Protein AF-A0A060BM95-F1 (afdb_monomer_lite)

pLDDT: mean 94.89, std 6.92, range [53.84, 98.56]

Radius of gyration: 15.39 Å; chains: 1; bounding box: 35×21×46 Å

Organism: NCBI:txid155900

Sequence (80 aa):
MTGSLRYIAKYGLEVMIAVCRFWCQRVSFSTPKQSYVILGVTGPNEYENNVDNNWYTNYSCVQCLKNSLKYLKLVAEKYP

Structure (mmCIF, N/CA/C/O backbone):
data_AF-A0A060BM95-F1
#
_entry.id   AF-A0A060BM95-F1
#
loop_
_atom_site.group_PDB
_atom_site.id
_atom_site.type_symbol
_atom_site.label_atom_id
_atom_site.label_alt_id
_atom_site.label_comp_id
_atom_site.label_asym_id
_atom_site.label_entity_id
_atom_site.label_seq_id
_atom_site.pdbx_PDB_ins_code
_atom_site.Cartn_x
_atom_site.Cartn_y
_atom_site.Cartn_z
_atom_site.occupancy
_atom_site.B_iso_or_equiv
_atom_site.auth_seq_id
_atom_site.auth_comp_id
_atom_site.auth_asym_id
_atom_site.auth_atom_id
_atom_site.pdbx_PDB_model_num
ATOM 1 N N . MET A 1 1 ? 15.233 13.934 -10.955 1.00 53.84 1 MET A N 1
ATOM 2 C CA . MET A 1 1 ? 14.932 12.538 -11.360 1.00 53.84 1 MET A CA 1
ATOM 3 C C . MET A 1 1 ? 15.351 12.356 -12.811 1.00 53.84 1 MET A C 1
ATOM 5 O O . MET A 1 1 ? 15.133 13.271 -13.588 1.00 53.84 1 MET A O 1
ATOM 9 N N . THR A 1 2 ? 15.949 11.220 -13.177 1.00 78.62 2 THR A N 1
ATOM 10 C CA . THR A 1 2 ? 16.573 10.986 -14.500 1.00 78.62 2 THR A CA 1
ATOM 11 C C . THR A 1 2 ? 15.585 10.744 -15.651 1.00 78.62 2 THR A C 1
ATOM 13 O O . THR A 1 2 ? 16.006 10.671 -16.799 1.00 78.62 2 THR A O 1
ATOM 16 N N . GLY A 1 3 ? 14.280 10.596 -15.376 1.00 73.50 3 GLY A N 1
ATOM 17 C CA . GLY A 1 3 ? 13.227 10.487 -16.400 1.00 73.50 3 GLY A CA 1
ATOM 18 C C . GLY A 1 3 ? 13.286 9.235 -17.290 1.00 73.50 3 GLY A C 1
ATOM 19 O O . GLY A 1 3 ? 12.553 9.150 -18.273 1.00 73.50 3 GLY A O 1
ATOM 20 N N . SER A 1 4 ? 14.144 8.258 -16.975 1.00 85.31 4 SER A N 1
ATOM 21 C CA . SER A 1 4 ? 14.404 7.108 -17.847 1.00 85.31 4 SER A CA 1
ATOM 22 C C . SER A 1 4 ? 13.271 6.078 -17.811 1.00 85.31 4 SER A C 1
ATOM 24 O O . SER A 1 4 ? 13.284 5.129 -17.023 1.00 85.31 4 SER A O 1
ATOM 26 N N . LEU A 1 5 ? 12.298 6.233 -18.713 1.00 89.06 5 LEU A N 1
ATOM 27 C CA . LEU A 1 5 ? 11.206 5.269 -18.886 1.00 89.06 5 LEU A CA 1
ATOM 28 C C . LEU A 1 5 ? 11.720 3.879 -19.293 1.00 89.06 5 LEU A C 1
ATOM 30 O O . LEU A 1 5 ? 11.165 2.874 -18.864 1.00 89.06 5 LEU A O 1
ATOM 34 N N . ARG A 1 6 ? 12.827 3.815 -20.046 1.00 90.81 6 ARG A N 1
ATOM 35 C CA . ARG A 1 6 ? 13.476 2.556 -20.441 1.00 90.81 6 ARG A CA 1
ATOM 36 C C . ARG A 1 6 ? 13.901 1.723 -19.230 1.00 90.81 6 ARG A C 1
ATOM 38 O O . ARG A 1 6 ? 13.757 0.505 -19.246 1.00 90.81 6 ARG A O 1
ATOM 45 N N . TYR A 1 7 ? 14.417 2.368 -18.183 1.00 92.19 7 TYR A N 1
ATOM 46 C CA . TYR A 1 7 ? 14.791 1.675 -16.950 1.00 92.19 7 TYR A CA 1
ATOM 47 C C . TYR A 1 7 ? 13.558 1.159 -16.203 1.00 92.19 7 TYR A C 1
ATOM 49 O O . TYR A 1 7 ? 13.539 0.017 -15.751 1.00 92.19 7 TYR A O 1
ATOM 57 N N . ILE A 1 8 ? 12.506 1.980 -16.118 1.00 92.12 8 ILE A N 1
ATOM 58 C CA . ILE A 1 8 ? 11.245 1.590 -15.475 1.00 92.12 8 ILE A CA 1
ATOM 59 C C . ILE A 1 8 ? 10.627 0.387 -16.192 1.00 92.12 8 ILE A C 1
ATOM 61 O O . ILE A 1 8 ? 10.265 -0.579 -15.530 1.00 92.12 8 ILE A O 1
ATOM 65 N N . ALA A 1 9 ? 10.575 0.407 -17.524 1.00 91.75 9 ALA A N 1
ATOM 66 C CA . ALA A 1 9 ? 10.053 -0.700 -18.317 1.00 91.75 9 ALA A CA 1
ATOM 67 C C . ALA A 1 9 ? 10.861 -1.992 -18.116 1.00 91.75 9 ALA A C 1
ATOM 69 O O . ALA A 1 9 ? 10.278 -3.059 -17.962 1.00 91.75 9 ALA A O 1
ATOM 70 N N . LYS A 1 10 ? 12.198 -1.896 -18.087 1.00 92.00 10 LYS A N 1
ATOM 71 C CA . LYS A 1 10 ? 13.076 -3.072 -18.030 1.00 92.00 10 LYS A CA 1
ATOM 72 C C . LYS A 1 10 ? 13.256 -3.659 -16.625 1.00 92.00 10 LYS A C 1
ATOM 74 O O . LYS A 1 10 ? 13.449 -4.861 -16.510 1.00 92.00 10 LYS A O 1
ATOM 79 N N . TYR A 1 11 ? 13.237 -2.828 -15.584 1.00 93.19 11 TYR A N 1
ATOM 80 C CA . TYR A 1 11 ? 13.589 -3.242 -14.217 1.00 93.19 11 TYR A CA 1
ATOM 81 C C . TYR A 1 11 ? 12.621 -2.717 -13.149 1.00 93.19 11 TYR A C 1
ATOM 83 O O . TYR A 1 11 ? 12.372 -3.380 -12.148 1.00 93.19 11 TYR A O 1
ATOM 91 N N . GLY A 1 12 ? 12.076 -1.511 -13.332 1.00 93.81 12 GLY A N 1
ATOM 92 C CA . GLY A 1 12 ? 11.255 -0.860 -12.307 1.00 93.81 12 GLY A CA 1
ATOM 93 C C . GLY A 1 12 ? 9.867 -1.478 -12.131 1.00 93.81 12 GLY A C 1
ATOM 94 O O . GLY A 1 12 ? 9.402 -1.599 -11.000 1.00 93.81 12 GLY A O 1
ATOM 95 N N . LEU A 1 13 ? 9.206 -1.881 -13.220 1.00 94.62 13 LEU A N 1
ATOM 96 C CA . LEU A 1 13 ? 7.828 -2.379 -13.172 1.00 94.62 13 LEU A CA 1
ATOM 97 C C . LEU A 1 13 ? 7.675 -3.625 -12.304 1.00 94.62 13 LEU A C 1
ATOM 99 O O . LEU A 1 13 ? 6.715 -3.706 -11.543 1.00 94.62 13 LEU A O 1
ATOM 103 N N . GLU A 1 14 ? 8.614 -4.565 -12.380 1.00 95.38 14 GLU A N 1
ATOM 104 C CA . GLU A 1 14 ? 8.571 -5.781 -11.567 1.00 95.38 14 GLU A CA 1
ATOM 105 C C . GLU A 1 14 ? 8.584 -5.447 -10.070 1.00 95.38 14 GLU A C 1
ATOM 107 O O . GLU A 1 14 ? 7.734 -5.924 -9.317 1.00 95.38 14 GLU A O 1
ATOM 112 N N . VAL A 1 15 ? 9.476 -4.541 -9.655 1.00 96.88 15 VAL A N 1
ATOM 113 C CA . VAL A 1 15 ? 9.564 -4.068 -8.267 1.00 96.88 15 VAL A CA 1
ATOM 114 C C . VAL A 1 15 ? 8.277 -3.355 -7.854 1.00 96.88 15 VAL A C 1
ATOM 116 O O . VAL A 1 15 ? 7.719 -3.640 -6.797 1.00 96.88 15 VAL A O 1
ATOM 119 N N . MET A 1 16 ? 7.763 -2.455 -8.695 1.00 97.25 16 MET A N 1
ATOM 120 C CA . MET A 1 16 ? 6.517 -1.732 -8.422 1.00 97.25 16 MET A CA 1
ATOM 121 C C . MET A 1 16 ? 5.331 -2.688 -8.238 1.00 97.25 16 MET A C 1
ATOM 123 O O . MET A 1 16 ? 4.560 -2.545 -7.288 1.00 97.25 16 MET A O 1
ATOM 127 N N . ILE A 1 17 ? 5.207 -3.698 -9.104 1.00 96.56 17 ILE A N 1
ATOM 128 C CA . ILE A 1 17 ? 4.163 -4.726 -9.022 1.00 96.56 17 ILE A CA 1
ATOM 129 C C . ILE A 1 17 ? 4.336 -5.573 -7.757 1.00 96.56 17 ILE A C 1
ATOM 131 O O . ILE A 1 17 ? 3.346 -5.849 -7.079 1.00 96.56 17 ILE A O 1
ATOM 135 N N . ALA A 1 18 ? 5.564 -5.959 -7.404 1.00 98.12 18 ALA A N 1
ATOM 136 C CA . ALA A 1 18 ? 5.841 -6.715 -6.185 1.00 98.12 18 ALA A CA 1
ATOM 137 C C . ALA A 1 18 ? 5.417 -5.943 -4.923 1.00 98.12 18 ALA A C 1
ATOM 139 O O . ALA A 1 18 ? 4.727 -6.495 -4.066 1.00 98.12 18 ALA A O 1
ATOM 140 N N . VAL A 1 19 ? 5.729 -4.645 -4.844 1.00 98.06 19 VAL A N 1
ATOM 141 C CA . VAL A 1 19 ? 5.292 -3.785 -3.730 1.00 98.06 19 VAL A CA 1
ATOM 142 C C . VAL A 1 19 ? 3.767 -3.615 -3.718 1.00 98.06 19 VAL A C 1
ATOM 144 O O . VAL A 1 19 ? 3.154 -3.644 -2.652 1.00 98.06 19 VAL A O 1
ATOM 147 N N . CYS A 1 20 ? 3.117 -3.507 -4.882 1.00 98.19 20 CYS A N 1
ATOM 148 C CA . CYS A 1 20 ? 1.651 -3.485 -4.951 1.00 98.19 20 CYS A CA 1
ATOM 149 C C . CYS A 1 20 ? 1.031 -4.783 -4.421 1.00 98.19 20 CYS A C 1
ATOM 151 O O . CYS A 1 20 ? 0.054 -4.728 -3.679 1.00 98.19 20 CYS A O 1
ATOM 153 N N . ARG A 1 21 ? 1.602 -5.946 -4.760 1.00 98.25 21 ARG A N 1
ATOM 154 C CA . ARG A 1 21 ? 1.143 -7.249 -4.248 1.00 98.25 21 ARG A CA 1
ATOM 155 C C . ARG A 1 21 ? 1.265 -7.327 -2.729 1.00 98.25 21 ARG A C 1
ATOM 157 O O . ARG A 1 21 ? 0.310 -7.752 -2.085 1.00 98.25 21 ARG A O 1
ATOM 164 N N . PHE A 1 22 ? 2.378 -6.849 -2.169 1.00 98.31 22 PHE A N 1
ATOM 165 C CA . PHE A 1 22 ? 2.536 -6.714 -0.720 1.00 98.31 22 PHE A CA 1
ATOM 166 C C . PHE A 1 22 ? 1.413 -5.862 -0.112 1.00 98.31 22 PHE A C 1
ATOM 168 O O . PHE A 1 22 ? 0.753 -6.296 0.831 1.00 98.31 22 PHE A O 1
ATOM 175 N N . TRP A 1 23 ? 1.131 -4.683 -0.677 1.00 98.44 23 TRP A N 1
ATOM 176 C CA . TRP A 1 23 ? 0.058 -3.825 -0.170 1.00 98.44 23 TRP A CA 1
ATOM 177 C C . TRP A 1 23 ? -1.316 -4.487 -0.250 1.00 98.44 23 TRP A C 1
ATOM 179 O O . TRP A 1 23 ? -2.067 -4.407 0.718 1.00 98.44 23 TRP A O 1
ATOM 189 N N . CYS A 1 24 ? -1.627 -5.187 -1.344 1.00 97.19 24 CYS A N 1
ATOM 190 C CA . CYS A 1 24 ? -2.879 -5.935 -1.485 1.00 97.19 24 CYS A CA 1
ATOM 191 C C . CYS A 1 24 ? -3.050 -7.012 -0.404 1.00 97.19 24 CYS A C 1
ATOM 193 O O . CYS A 1 24 ? -4.168 -7.239 0.046 1.00 97.19 24 CYS A O 1
ATOM 195 N N . GLN A 1 25 ? -1.962 -7.656 0.025 1.00 98.00 25 GLN A N 1
ATOM 196 C CA . GLN A 1 25 ? -1.983 -8.622 1.128 1.00 98.00 25 GLN A CA 1
ATOM 197 C C . GLN A 1 25 ? -2.061 -7.944 2.505 1.00 98.00 25 GLN A C 1
ATOM 199 O O . GLN A 1 25 ? -2.547 -8.544 3.459 1.00 98.00 25 GLN A O 1
ATOM 204 N N . ARG A 1 26 ? -1.567 -6.705 2.622 1.00 97.81 26 ARG A N 1
ATOM 205 C CA . ARG A 1 26 ? -1.460 -5.972 3.891 1.00 97.81 26 ARG A CA 1
ATOM 206 C C . ARG A 1 26 ? -2.729 -5.215 4.286 1.00 97.81 26 ARG A C 1
ATOM 208 O O . ARG A 1 26 ? -2.934 -4.968 5.479 1.00 97.81 26 ARG A O 1
ATOM 215 N N . VAL A 1 27 ? -3.536 -4.804 3.308 1.00 98.31 27 VAL A N 1
ATOM 216 C CA . VAL A 1 27 ? -4.812 -4.108 3.530 1.00 98.31 27 VAL A CA 1
ATOM 217 C C . VAL A 1 27 ? -5.906 -5.085 3.955 1.00 98.31 27 VAL A C 1
ATOM 219 O O . VAL A 1 27 ? -5.924 -6.247 3.563 1.00 98.31 27 VAL A O 1
ATOM 222 N N . SER A 1 28 ? -6.868 -4.601 4.731 1.00 98.25 28 SER A N 1
ATOM 223 C CA . SER A 1 28 ? -8.080 -5.344 5.088 1.00 98.25 28 SER A CA 1
ATOM 224 C C . SER A 1 28 ? -9.309 -4.519 4.735 1.00 98.25 28 SER A C 1
ATOM 226 O O . SER A 1 28 ? -9.287 -3.298 4.866 1.00 98.25 28 SER A O 1
ATOM 228 N N . PHE A 1 29 ? -10.390 -5.152 4.280 1.00 98.38 29 PHE A N 1
ATOM 229 C CA . PHE A 1 29 ? -11.650 -4.444 4.053 1.00 98.38 29 PHE A CA 1
ATOM 230 C C . PHE A 1 29 ? -12.449 -4.368 5.357 1.00 98.38 29 PHE A C 1
ATOM 232 O O . PHE A 1 29 ? -12.756 -5.389 5.969 1.00 98.38 29 PHE A O 1
ATOM 239 N N . SER A 1 30 ? -12.784 -3.155 5.790 1.00 98.19 30 SER A N 1
ATOM 240 C CA . SER A 1 30 ? -13.613 -2.906 6.965 1.00 98.19 30 SER A CA 1
ATOM 241 C C . SER A 1 30 ? -15.070 -2.753 6.543 1.00 98.19 30 SER A C 1
ATOM 243 O O . SER A 1 30 ? -15.457 -1.713 6.010 1.00 98.19 30 SER A O 1
ATOM 245 N N . THR A 1 31 ? -15.899 -3.760 6.826 1.00 98.25 31 THR A N 1
ATOM 246 C CA . THR A 1 31 ? -17.347 -3.697 6.563 1.00 98.25 31 THR A CA 1
ATOM 247 C C . THR A 1 31 ? -18.026 -2.512 7.265 1.00 98.25 31 THR A C 1
ATOM 249 O O . THR A 1 31 ? -18.775 -1.804 6.596 1.00 98.25 31 THR A O 1
ATOM 252 N N . PRO A 1 32 ? -17.757 -2.196 8.550 1.00 97.94 32 PRO A N 1
ATOM 253 C CA . PRO A 1 32 ? -18.383 -1.040 9.202 1.00 97.94 32 PRO A CA 1
ATOM 254 C C . PRO A 1 32 ? -18.029 0.304 8.555 1.00 97.94 32 PRO A C 1
ATOM 256 O O . PRO A 1 32 ? -18.860 1.205 8.512 1.00 97.94 32 PRO A O 1
ATOM 259 N N . LYS A 1 33 ? -16.797 0.450 8.046 1.00 97.06 33 LYS A N 1
ATOM 260 C CA . LYS A 1 33 ? -16.327 1.688 7.405 1.00 97.06 33 LYS A CA 1
ATOM 261 C C . LYS A 1 33 ? -16.506 1.694 5.883 1.00 97.06 33 LYS A C 1
ATOM 263 O O . LYS A 1 33 ? -16.147 2.690 5.261 1.00 97.06 33 LYS A O 1
ATOM 268 N N . GLN A 1 34 ? -16.970 0.590 5.288 1.00 98.25 34 GLN A N 1
ATOM 269 C CA . GLN A 1 34 ? -17.052 0.374 3.836 1.00 98.25 34 GLN A CA 1
ATOM 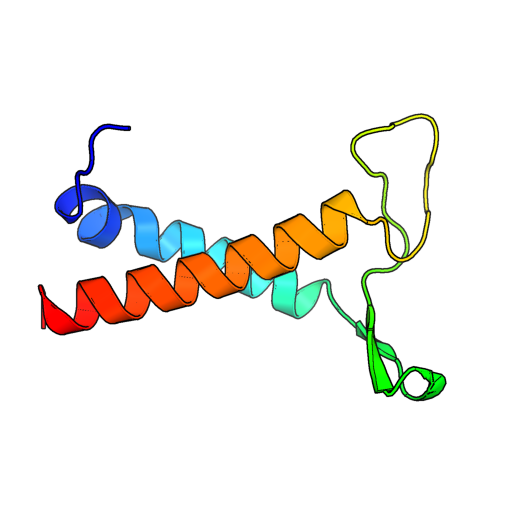270 C C . GLN A 1 34 ? -15.778 0.819 3.091 1.00 98.25 34 GLN A C 1
ATOM 272 O O . GLN A 1 34 ? -15.827 1.501 2.069 1.00 98.25 34 GLN A O 1
ATOM 277 N N . SER A 1 35 ? -14.609 0.491 3.645 1.00 98.00 35 SER A N 1
ATOM 278 C CA . SER A 1 35 ? -13.318 0.976 3.142 1.00 98.00 35 SER A CA 1
ATOM 279 C C . SER A 1 35 ? -12.166 0.035 3.479 1.00 98.00 35 SER A C 1
ATOM 281 O O . SER A 1 35 ? -12.237 -0.754 4.422 1.00 98.00 35 SER A O 1
ATOM 283 N N . TYR A 1 36 ? -11.086 0.126 2.699 1.00 98.44 36 TYR A N 1
ATOM 284 C CA . TYR A 1 36 ? -9.830 -0.560 2.996 1.00 98.44 36 TYR A CA 1
ATOM 285 C C . TYR A 1 36 ? -9.065 0.171 4.102 1.00 98.44 36 TYR A C 1
ATOM 287 O O . TYR A 1 36 ? -8.918 1.392 4.064 1.00 98.44 36 TYR A O 1
ATOM 295 N N . VAL A 1 37 ? -8.561 -0.595 5.065 1.00 98.44 37 VAL A N 1
ATOM 296 C CA . VAL A 1 37 ? -7.820 -0.130 6.241 1.00 98.44 37 VAL A CA 1
ATOM 297 C C . VAL A 1 37 ? -6.476 -0.848 6.347 1.00 98.44 37 VAL A C 1
ATOM 299 O O . VAL A 1 37 ? -6.314 -1.965 5.849 1.00 98.44 37 VAL A O 1
ATOM 302 N N . ILE A 1 38 ? -5.514 -0.213 7.015 1.00 98.56 38 ILE A N 1
ATOM 303 C CA . ILE A 1 38 ? -4.217 -0.810 7.358 1.00 98.56 38 ILE A CA 1
ATOM 304 C C . ILE A 1 38 ? -4.092 -0.764 8.876 1.00 98.56 38 ILE A C 1
ATOM 306 O O . ILE A 1 38 ? -4.019 0.314 9.461 1.00 98.56 38 ILE A O 1
ATOM 310 N N . LEU A 1 39 ? -4.123 -1.935 9.505 1.00 98.19 39 LEU A N 1
ATOM 311 C CA . LEU A 1 39 ? -4.183 -2.083 10.963 1.00 98.19 39 LEU A CA 1
ATOM 312 C C . LEU A 1 39 ? -2.834 -2.504 11.533 1.00 98.19 39 LEU A C 1
ATOM 314 O O . LEU A 1 39 ? -2.114 -3.232 10.849 1.00 98.19 39 LEU A O 1
ATOM 318 N N . GLY A 1 40 ? -2.515 -2.097 12.758 1.00 97.88 40 GLY A N 1
ATOM 319 C CA . GLY A 1 40 ? -1.311 -2.520 13.480 1.00 97.88 40 GLY A CA 1
ATOM 320 C C . GLY A 1 40 ? -0.009 -2.179 12.753 1.00 97.88 40 GLY A C 1
ATOM 321 O O . GLY A 1 40 ? 0.719 -3.067 12.304 1.00 97.88 40 GLY A O 1
ATOM 322 N N . VAL A 1 41 ? 0.263 -0.888 12.570 1.00 97.94 41 VAL A N 1
ATOM 323 C CA . VAL A 1 41 ? 1.498 -0.383 11.950 1.00 97.94 41 VAL A CA 1
ATOM 324 C C . VAL A 1 41 ? 2.239 0.575 12.874 1.00 97.94 41 VAL A C 1
ATOM 326 O O . VAL A 1 41 ? 1.654 1.156 13.784 1.00 97.94 41 VAL A O 1
ATOM 329 N N . THR A 1 42 ? 3.522 0.771 12.593 1.00 98.00 42 THR A N 1
ATOM 330 C CA . THR A 1 42 ? 4.323 1.875 13.126 1.00 98.00 42 THR A CA 1
ATOM 331 C C . THR A 1 42 ? 4.610 2.812 11.959 1.00 98.00 42 THR A C 1
ATOM 333 O O . THR A 1 42 ? 5.135 2.384 10.930 1.00 98.00 42 THR A O 1
ATOM 336 N N . GLY A 1 43 ? 4.163 4.064 12.069 1.00 96.12 43 GLY A N 1
ATOM 337 C CA . GLY A 1 43 ? 4.404 5.081 11.045 1.00 96.12 43 GLY A CA 1
ATOM 338 C C . GLY A 1 43 ? 5.826 5.652 11.121 1.00 96.12 43 GLY A C 1
ATOM 339 O O . GLY A 1 43 ? 6.654 5.143 11.866 1.00 96.12 43 GLY A O 1
ATOM 340 N N . PRO A 1 44 ? 6.115 6.758 10.411 1.00 97.31 44 PRO A N 1
ATOM 341 C CA . PRO A 1 44 ? 7.412 7.435 10.522 1.00 97.31 44 PRO A CA 1
ATOM 342 C C . PRO A 1 44 ? 7.729 7.937 11.937 1.00 97.31 44 PRO A C 1
ATOM 344 O O . PRO A 1 44 ? 8.891 8.081 12.296 1.00 97.31 44 PRO A O 1
ATOM 347 N N . ASN A 1 45 ? 6.694 8.237 12.726 1.00 96.88 45 ASN A N 1
ATOM 348 C CA . ASN A 1 45 ? 6.842 8.497 14.151 1.00 96.88 45 ASN A CA 1
ATOM 349 C C . ASN A 1 45 ? 6.919 7.162 14.907 1.00 96.88 45 ASN A C 1
ATOM 351 O O . ASN A 1 45 ? 5.891 6.551 15.192 1.00 96.88 45 ASN A O 1
ATOM 355 N N . GLU A 1 46 ? 8.132 6.726 15.238 1.00 95.94 46 GLU A N 1
ATOM 356 C CA . GLU A 1 46 ? 8.395 5.407 15.836 1.00 95.94 46 GLU A CA 1
ATOM 357 C C . GLU A 1 46 ? 7.942 5.274 17.300 1.00 95.94 46 GLU A C 1
ATOM 359 O O . GLU A 1 46 ? 7.877 4.165 17.832 1.00 95.94 46 GLU A O 1
ATOM 364 N N . TYR A 1 47 ? 7.583 6.381 17.960 1.00 96.31 47 TYR A N 1
ATOM 365 C CA . TYR A 1 47 ? 7.011 6.343 19.310 1.00 96.31 47 TYR A CA 1
ATOM 366 C C . TYR A 1 47 ? 5.564 5.826 19.320 1.00 96.31 47 TYR A C 1
ATOM 368 O O . TYR A 1 47 ? 5.085 5.348 20.348 1.00 96.31 47 TYR A O 1
ATOM 376 N N . GLU A 1 48 ? 4.876 5.876 18.176 1.00 92.81 48 GLU A N 1
ATOM 377 C CA . GLU A 1 48 ? 3.512 5.381 18.005 1.00 92.81 48 GLU A CA 1
ATOM 378 C C . GLU A 1 48 ? 3.526 4.004 17.336 1.00 92.81 48 GLU A C 1
ATOM 380 O O . GLU A 1 48 ? 3.599 3.872 16.112 1.00 92.81 48 GLU A O 1
ATOM 385 N N . ASN A 1 49 ? 3.447 2.961 18.162 1.00 95.81 49 ASN A N 1
ATOM 386 C CA . ASN A 1 49 ? 3.502 1.572 17.719 1.00 95.81 49 ASN A CA 1
ATOM 387 C C . ASN A 1 49 ? 2.121 0.917 17.696 1.00 95.81 49 ASN A C 1
ATOM 389 O O . ASN A 1 49 ? 1.267 1.213 18.530 1.00 95.81 49 ASN A O 1
ATOM 393 N N . ASN A 1 50 ? 1.939 -0.026 16.766 1.00 96.81 50 ASN A N 1
ATOM 394 C CA . ASN A 1 50 ? 0.712 -0.811 16.610 1.00 96.81 50 ASN A CA 1
ATOM 395 C C . ASN A 1 50 ? -0.557 0.056 16.469 1.00 96.81 50 ASN A C 1
ATOM 397 O O . ASN A 1 50 ? -1.618 -0.284 16.991 1.00 96.81 50 ASN A O 1
ATOM 401 N N . VAL A 1 51 ? -0.439 1.188 15.771 1.00 97.81 51 VAL A N 1
ATOM 402 C CA . VAL A 1 51 ? -1.560 2.090 15.499 1.00 97.81 51 VAL A CA 1
ATOM 403 C C . VAL A 1 51 ? -2.301 1.673 14.233 1.00 97.81 51 VAL A C 1
ATOM 405 O O . VAL A 1 51 ? -1.720 1.125 13.293 1.00 97.81 51 VAL A O 1
ATOM 408 N N . ASP A 1 52 ? -3.593 1.977 14.184 1.00 98.00 52 ASP A N 1
ATOM 409 C CA . ASP A 1 52 ? -4.431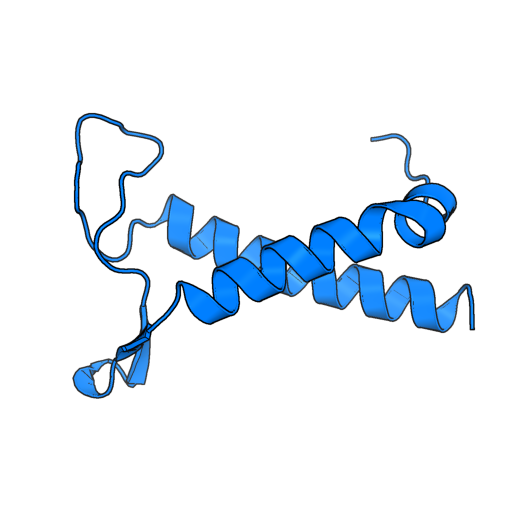 1.719 13.019 1.00 98.00 52 ASP A CA 1
ATOM 410 C C . ASP A 1 52 ? -4.530 2.949 12.125 1.00 98.00 52 ASP A C 1
ATOM 412 O O . ASP A 1 52 ? -4.673 4.077 12.592 1.00 98.00 52 ASP A O 1
ATOM 416 N N . ASN A 1 53 ? -4.544 2.721 10.813 1.00 97.62 53 ASN A N 1
ATOM 417 C CA . ASN A 1 53 ? -4.781 3.746 9.800 1.00 97.62 53 ASN A CA 1
ATOM 418 C C . ASN A 1 53 ? -3.837 4.950 9.905 1.00 97.62 53 ASN A C 1
ATOM 420 O O . ASN A 1 53 ? -4.258 6.089 9.689 1.00 97.62 53 ASN A O 1
ATOM 424 N N . ASN A 1 54 ? -2.555 4.704 10.200 1.00 98.38 54 ASN A N 1
ATOM 425 C CA . ASN A 1 54 ? -1.540 5.751 10.172 1.00 98.38 54 ASN A CA 1
ATOM 426 C C . ASN A 1 54 ? -1.601 6.505 8.831 1.00 98.38 54 ASN A C 1
ATOM 428 O O . ASN A 1 54 ? -1.470 5.906 7.759 1.00 98.38 54 ASN A O 1
ATOM 432 N N . TRP A 1 55 ? -1.795 7.824 8.898 1.00 97.81 55 TRP A N 1
ATOM 433 C CA . TRP A 1 55 ? -2.078 8.647 7.721 1.00 97.81 55 TRP A CA 1
ATOM 434 C C . TRP A 1 55 ? -0.993 8.529 6.646 1.00 97.81 55 TRP A C 1
ATOM 436 O O . TRP A 1 55 ? -1.304 8.316 5.474 1.00 97.81 55 TRP A O 1
ATOM 446 N N . TYR A 1 56 ? 0.280 8.598 7.047 1.00 98.19 56 TYR A N 1
ATOM 447 C CA . TYR A 1 56 ? 1.406 8.517 6.119 1.00 98.19 56 TYR A CA 1
ATOM 448 C C . TYR A 1 56 ? 1.482 7.148 5.438 1.00 98.19 56 TYR A C 1
ATOM 450 O O . TYR A 1 56 ? 1.697 7.064 4.228 1.00 98.19 56 TYR A O 1
ATOM 458 N N . THR A 1 57 ? 1.259 6.075 6.198 1.00 98.44 57 THR A N 1
ATOM 459 C CA . THR A 1 57 ? 1.276 4.698 5.688 1.00 98.44 57 THR A CA 1
ATOM 460 C C . THR A 1 57 ? 0.141 4.470 4.690 1.00 98.44 57 THR A C 1
ATOM 462 O O . THR A 1 57 ? 0.381 4.003 3.574 1.00 98.44 57 THR A O 1
ATOM 465 N N . ASN A 1 58 ? -1.082 4.885 5.037 1.00 98.38 58 ASN A N 1
ATOM 466 C CA . ASN A 1 58 ? -2.239 4.803 4.145 1.00 98.38 58 ASN A CA 1
ATOM 467 C C . ASN A 1 58 ? -2.016 5.615 2.862 1.00 98.38 58 ASN A C 1
ATOM 469 O O . ASN A 1 58 ? -2.242 5.114 1.758 1.00 98.38 58 ASN A O 1
ATOM 473 N N . TYR A 1 59 ? -1.532 6.853 2.988 1.00 98.38 59 TYR A N 1
ATOM 474 C CA . TYR A 1 59 ? -1.257 7.711 1.839 1.00 98.38 59 TYR A CA 1
ATOM 475 C C . TYR A 1 59 ? -0.180 7.110 0.927 1.00 98.38 59 TYR A C 1
ATOM 477 O O . TYR A 1 59 ? -0.362 7.055 -0.289 1.00 98.38 59 TYR A O 1
ATOM 485 N N . SER A 1 60 ? 0.905 6.592 1.505 1.00 98.25 60 SER A N 1
ATOM 486 C CA . SER A 1 60 ? 2.004 5.962 0.766 1.00 98.25 60 SER A CA 1
ATOM 487 C C . SER A 1 60 ? 1.555 4.710 0.014 1.00 98.25 60 SER A C 1
ATOM 489 O O . SER A 1 60 ? 1.909 4.546 -1.154 1.00 98.25 60 SER A O 1
ATOM 491 N N . CYS A 1 61 ? 0.716 3.870 0.630 1.00 98.44 61 CYS A N 1
ATOM 492 C CA . CYS A 1 61 ? 0.087 2.724 -0.029 1.00 98.44 61 CYS A CA 1
ATOM 493 C C . CYS A 1 61 ? -0.720 3.168 -1.261 1.00 98.44 61 CYS A C 1
ATOM 495 O O . CYS A 1 61 ? -0.469 2.711 -2.379 1.00 98.44 61 CYS A O 1
ATOM 497 N N . VAL A 1 62 ? -1.622 4.142 -1.097 1.00 98.25 62 VAL A N 1
ATOM 498 C CA . VAL A 1 62 ? -2.448 4.656 -2.202 1.00 98.25 62 VAL A CA 1
ATOM 499 C C . VAL A 1 62 ? -1.589 5.260 -3.317 1.00 98.25 62 VAL A C 1
ATOM 501 O O . VAL A 1 62 ? -1.852 5.014 -4.497 1.00 98.25 62 VAL A O 1
ATOM 504 N N . GLN A 1 63 ? -0.553 6.029 -2.977 1.00 98.38 63 GLN A N 1
ATOM 505 C CA . GLN A 1 63 ? 0.362 6.602 -3.966 1.00 98.38 63 GLN A CA 1
ATOM 506 C C . GLN A 1 63 ? 1.166 5.527 -4.696 1.00 98.38 63 GLN A C 1
ATOM 508 O O . GLN A 1 63 ? 1.355 5.631 -5.908 1.00 98.38 63 GLN A O 1
ATOM 513 N N . CYS A 1 64 ? 1.605 4.478 -4.000 1.00 98.12 64 CYS A N 1
ATOM 514 C CA . CYS A 1 64 ? 2.294 3.348 -4.611 1.00 98.12 64 CYS A CA 1
ATOM 515 C C . CYS A 1 64 ? 1.409 2.662 -5.661 1.00 98.12 64 CYS A C 1
ATOM 517 O O . CYS A 1 64 ? 1.828 2.516 -6.811 1.00 98.12 64 CYS A O 1
ATOM 519 N N . LEU A 1 65 ? 0.160 2.335 -5.309 1.00 98.12 65 LEU A N 1
ATOM 520 C CA . LEU A 1 65 ? -0.794 1.693 -6.220 1.00 98.12 65 LEU A CA 1
ATOM 521 C C . LEU A 1 65 ? -1.116 2.586 -7.431 1.00 98.12 65 LEU A C 1
ATOM 523 O O . LEU A 1 65 ? -1.031 2.141 -8.577 1.00 98.12 65 LEU A O 1
ATOM 527 N N . LYS A 1 66 ? -1.426 3.871 -7.200 1.00 98.19 66 LYS A N 1
ATOM 528 C CA . LYS A 1 66 ? -1.742 4.833 -8.273 1.00 98.19 66 LYS A CA 1
ATOM 529 C C . LYS A 1 66 ? -0.572 5.034 -9.231 1.00 98.19 66 LYS A C 1
ATOM 531 O O . LYS A 1 66 ? -0.764 5.013 -10.447 1.00 98.19 66 LYS A O 1
ATOM 536 N N . ASN A 1 67 ? 0.637 5.216 -8.702 1.00 96.75 67 ASN A N 1
ATOM 537 C CA . ASN A 1 67 ? 1.821 5.409 -9.532 1.00 96.75 67 ASN A CA 1
ATOM 538 C C . ASN A 1 67 ? 2.171 4.139 -10.309 1.00 96.75 67 ASN A C 1
ATOM 540 O O . ASN A 1 67 ? 2.485 4.229 -11.492 1.00 96.75 67 ASN A O 1
ATOM 544 N N . SER A 1 68 ? 2.048 2.963 -9.696 1.00 97.19 68 SER A N 1
ATOM 545 C CA . SER A 1 68 ? 2.277 1.687 -10.383 1.00 97.19 68 SER A CA 1
ATOM 546 C C . SER A 1 68 ? 1.312 1.488 -11.546 1.00 97.19 68 SER A C 1
ATOM 548 O O . SER A 1 68 ? 1.756 1.192 -12.650 1.00 97.19 68 SER A O 1
ATOM 550 N N . LEU A 1 69 ? 0.019 1.771 -11.356 1.00 97.19 69 LEU A N 1
ATOM 551 C CA . LEU A 1 69 ? -0.961 1.746 -12.447 1.00 97.19 69 LEU A CA 1
ATOM 552 C C . LEU A 1 69 ? -0.640 2.762 -13.552 1.00 97.19 69 LEU A C 1
ATOM 554 O O . LEU A 1 69 ? -0.767 2.445 -14.733 1.00 97.19 69 LEU A O 1
ATOM 558 N N . LYS A 1 70 ? -0.206 3.976 -13.190 1.00 96.12 70 LYS A N 1
ATOM 559 C CA . LYS A 1 70 ? 0.200 5.005 -14.158 1.00 96.12 70 LYS A CA 1
ATOM 560 C C . LYS A 1 70 ? 1.370 4.533 -15.022 1.00 96.12 70 LYS A C 1
ATOM 562 O O . LYS A 1 70 ? 1.308 4.657 -16.242 1.00 96.12 70 LYS A O 1
ATOM 567 N N . TYR A 1 71 ? 2.429 4.008 -14.408 1.00 95.25 71 TYR A N 1
ATOM 568 C CA . TYR A 1 71 ? 3.606 3.547 -15.145 1.00 95.25 71 TYR A CA 1
ATOM 569 C C . TYR A 1 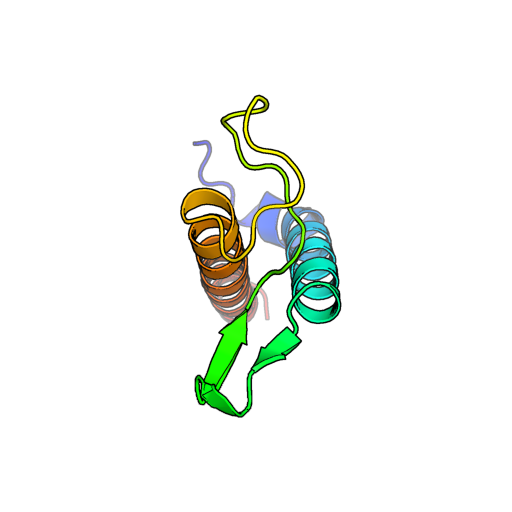71 ? 3.333 2.270 -15.937 1.00 95.25 71 TYR A C 1
ATOM 571 O O . TYR A 1 71 ? 3.843 2.149 -17.045 1.00 95.25 71 TYR A O 1
ATOM 579 N N . LEU A 1 72 ? 2.486 1.371 -15.430 1.00 95.00 72 LEU A N 1
ATOM 580 C CA . LEU A 1 72 ? 2.048 0.190 -16.169 1.00 95.00 72 LEU A CA 1
ATOM 581 C C . LEU A 1 72 ? 1.368 0.583 -17.488 1.00 95.00 72 LEU A C 1
ATOM 583 O O . LEU A 1 72 ? 1.754 0.084 -18.540 1.00 95.00 72 LEU A O 1
ATOM 587 N N . LYS A 1 73 ? 0.418 1.531 -17.446 1.00 95.06 73 LYS A N 1
ATOM 588 C CA . LYS A 1 73 ? -0.250 2.056 -18.651 1.00 95.06 73 LYS A CA 1
ATOM 589 C C . LYS A 1 73 ? 0.735 2.728 -19.606 1.00 95.06 73 LYS A C 1
ATOM 591 O O . LYS A 1 73 ? 0.761 2.411 -20.787 1.00 95.06 73 LYS A O 1
ATOM 596 N N . LEU A 1 74 ? 1.588 3.606 -19.078 1.00 94.50 74 LEU A N 1
ATOM 597 C CA . LEU A 1 74 ? 2.568 4.336 -19.880 1.00 94.50 74 LEU A CA 1
ATOM 598 C C . LEU A 1 74 ? 3.549 3.400 -20.604 1.00 94.50 74 LEU A C 1
ATOM 600 O O . LEU A 1 74 ? 3.940 3.677 -21.735 1.00 94.50 74 LEU A O 1
ATOM 604 N N . VAL A 1 75 ? 3.979 2.321 -19.944 1.00 93.62 75 VAL A N 1
ATOM 605 C CA . VAL A 1 75 ? 4.867 1.328 -20.557 1.00 93.62 75 VAL A CA 1
ATOM 606 C C . VAL A 1 75 ? 4.113 0.496 -21.587 1.00 93.62 75 VAL A C 1
ATOM 608 O O . VAL A 1 75 ? 4.638 0.347 -22.681 1.00 93.62 75 VAL A O 1
ATOM 611 N N . ALA A 1 76 ? 2.889 0.046 -21.296 1.00 93.25 76 ALA A N 1
ATOM 612 C CA . ALA A 1 76 ? 2.073 -0.705 -22.254 1.00 93.25 76 ALA A CA 1
ATOM 613 C C . ALA A 1 76 ? 1.794 0.080 -23.553 1.00 93.25 76 ALA A C 1
ATOM 615 O O . ALA A 1 76 ? 1.760 -0.502 -24.628 1.00 93.25 76 ALA A O 1
ATOM 616 N N . GLU A 1 77 ? 1.635 1.405 -23.473 1.00 93.25 77 GLU A N 1
ATOM 617 C CA . GLU A 1 77 ? 1.436 2.265 -24.650 1.00 93.25 77 GLU A CA 1
ATOM 618 C C . GLU A 1 77 ? 2.723 2.499 -25.459 1.00 93.25 77 GLU A C 1
ATOM 620 O O . GLU A 1 77 ? 2.676 2.632 -26.680 1.00 93.25 77 GLU A O 1
ATOM 625 N N . LYS A 1 78 ? 3.879 2.605 -24.790 1.00 90.69 78 LYS A N 1
ATOM 626 C CA . LYS A 1 78 ? 5.155 2.994 -25.425 1.0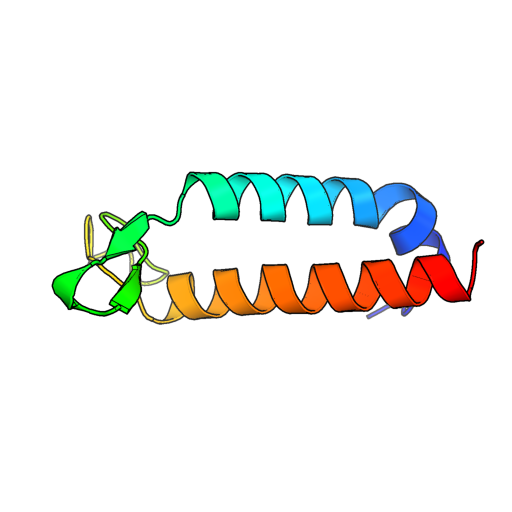0 90.69 78 LYS A CA 1
ATOM 627 C C . LYS A 1 78 ? 6.060 1.820 -25.794 1.00 90.69 78 LYS A C 1
ATOM 629 O O . LYS A 1 78 ? 6.975 1.998 -26.595 1.00 90.69 78 LYS A O 1
ATOM 634 N N .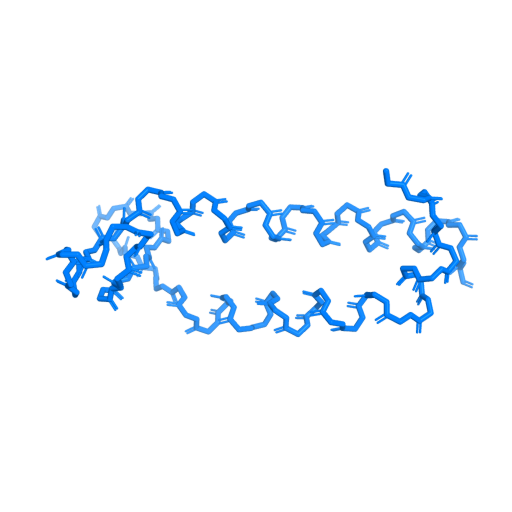 TYR A 1 79 ? 5.825 0.663 -25.192 1.00 85.44 79 TYR A N 1
ATOM 635 C CA . TYR A 1 79 ? 6.549 -0.587 -25.395 1.00 85.44 79 TYR A CA 1
ATOM 636 C C . TYR A 1 79 ? 5.528 -1.740 -25.445 1.00 85.44 79 TYR A C 1
ATOM 638 O O . TYR A 1 79 ? 5.449 -2.497 -24.474 1.00 85.44 79 TYR A O 1
ATOM 646 N N . PRO A 1 80 ? 4.699 -1.810 -26.507 1.00 69.44 80 PRO A N 1
ATOM 647 C CA . PRO A 1 80 ? 3.720 -2.882 -26.677 1.00 69.44 80 PRO A CA 1
ATOM 648 C C . PRO 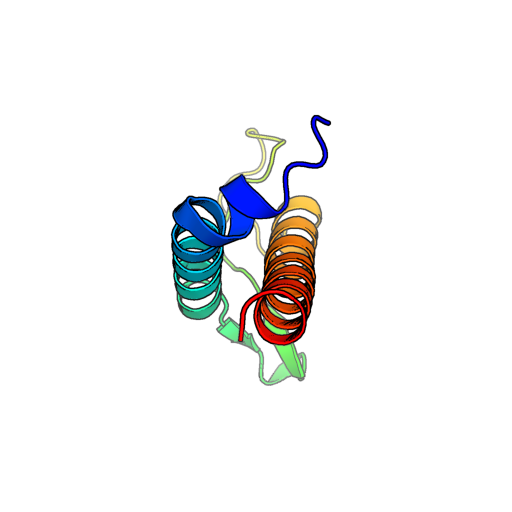A 1 80 ? 4.376 -4.262 -26.808 1.00 69.44 80 PRO A C 1
ATOM 650 O O . PRO A 1 80 ? 5.525 -4.338 -27.309 1.00 69.44 80 PRO A O 1
#

InterPro domains:
  IPR005195 Glycoside hydrolase, family 65, central catalytic [PF03632] (2-77)
  IPR008928 Six-hairpin glycosidase superfamily [SSF48208] (2-76)
  IPR012341 Six-hairpin glycosidase-like superfamily [G3DSA:1.50.10.10] (1-80)

Foldseek 3Di:
DPPPLVCCLPPVLVVLVVVLVVLVVQWDQDPVVRDIWGFFQQDPPNVDGRHIRDPVVVVVSVCSVVVSVVSVVVCVVVPD

Secondary structure (DSSP, 8-state):
----HHHIIIIIHHHHHHHHHHHHHH-EEETTTTEEE--SB--SSTTS-SBSS-HHHHHHHHHHHHHHHHHHHHHHHH--